Protein AF-A0A1I2C6Q1-F1 (afdb_monomer)

Structure (mmCIF, N/CA/C/O backbone):
data_AF-A0A1I2C6Q1-F1
#
_entry.id   AF-A0A1I2C6Q1-F1
#
loop_
_atom_site.group_PDB
_atom_site.id
_atom_site.type_symbol
_atom_site.label_atom_id
_atom_site.label_alt_id
_atom_site.label_comp_id
_atom_site.label_asym_id
_atom_site.label_entity_id
_atom_site.label_seq_id
_atom_site.pdbx_PDB_ins_code
_atom_site.Cartn_x
_atom_site.Cartn_y
_atom_site.Cartn_z
_atom_site.occupancy
_atom_site.B_iso_or_equiv
_atom_site.auth_seq_id
_atom_site.auth_comp_id
_atom_site.auth_asym_id
_atom_site.auth_atom_id
_atom_site.pdbx_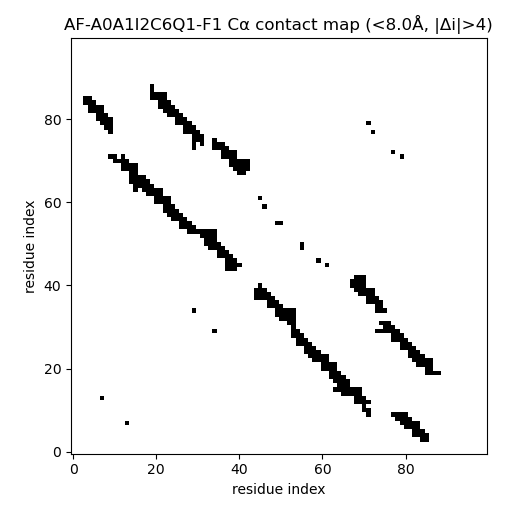PDB_model_num
ATOM 1 N N . MET A 1 1 ? -18.147 -14.361 -4.920 1.00 37.78 1 MET A N 1
ATOM 2 C CA . MET A 1 1 ? -17.440 -13.351 -4.100 1.00 37.78 1 MET A CA 1
ATOM 3 C C . MET A 1 1 ? -17.318 -13.867 -2.676 1.00 37.78 1 MET A C 1
ATOM 5 O O . MET A 1 1 ? -18.297 -14.395 -2.164 1.00 37.78 1 MET A O 1
ATOM 9 N N . LEU A 1 2 ? -16.137 -13.765 -2.059 1.00 38.75 2 LEU A N 1
ATOM 10 C CA . LEU A 1 2 ? -15.975 -14.057 -0.631 1.00 38.75 2 LEU A CA 1
ATOM 11 C C . LEU A 1 2 ? -16.471 -12.849 0.179 1.00 38.75 2 LEU A C 1
ATOM 13 O O . LEU A 1 2 ? -16.086 -11.729 -0.162 1.00 38.75 2 LEU A O 1
ATOM 17 N N . PRO A 1 3 ? -17.279 -13.040 1.236 1.00 44.66 3 PRO A N 1
ATOM 18 C CA . PRO A 1 3 ? -17.618 -11.944 2.133 1.00 44.66 3 PRO A CA 1
ATOM 19 C C . PRO A 1 3 ? -16.327 -11.372 2.741 1.00 44.66 3 PRO A C 1
ATOM 21 O O . PRO A 1 3 ? -15.402 -12.119 3.075 1.00 44.66 3 PRO A O 1
ATOM 24 N N . ASP A 1 4 ? -16.267 -10.045 2.847 1.00 54.81 4 ASP A N 1
ATOM 25 C CA . ASP A 1 4 ? -15.161 -9.264 3.421 1.00 54.81 4 ASP A CA 1
ATOM 26 C C . ASP A 1 4 ? -13.876 -9.137 2.573 1.00 54.81 4 ASP A C 1
ATOM 28 O O . ASP A 1 4 ? -12.842 -8.741 3.115 1.00 54.81 4 ASP A O 1
ATOM 32 N N . VAL A 1 5 ? -13.906 -9.454 1.271 1.00 50.06 5 VAL A N 1
ATOM 33 C CA . VAL A 1 5 ? -12.792 -9.171 0.343 1.00 50.06 5 VAL A CA 1
ATOM 34 C C . VAL A 1 5 ? -13.205 -8.072 -0.631 1.00 50.06 5 VAL A C 1
ATOM 36 O O . VAL A 1 5 ? -14.086 -8.290 -1.460 1.00 50.06 5 VAL A O 1
ATOM 39 N N . MET A 1 6 ? -12.556 -6.910 -0.547 1.00 58.44 6 MET A N 1
ATOM 40 C CA . MET A 1 6 ? -12.768 -5.808 -1.490 1.00 58.44 6 MET A CA 1
ATOM 41 C C . MET A 1 6 ? -11.607 -5.739 -2.477 1.00 58.44 6 MET A C 1
ATOM 43 O O . MET A 1 6 ? -10.444 -5.739 -2.066 1.00 58.44 6 MET A O 1
ATOM 47 N N . ALA A 1 7 ? -11.938 -5.710 -3.770 1.00 57.69 7 ALA A N 1
ATOM 48 C CA . ALA A 1 7 ? -10.991 -5.358 -4.817 1.00 57.69 7 ALA A CA 1
ATOM 49 C C . ALA A 1 7 ? -10.721 -3.855 -4.729 1.00 57.69 7 ALA A C 1
ATOM 51 O O . ALA A 1 7 ? -11.656 -3.066 -4.610 1.00 57.69 7 ALA A O 1
ATOM 52 N N . TRP A 1 8 ? -9.449 -3.481 -4.730 1.00 63.41 8 TRP A N 1
ATOM 53 C CA . TRP A 1 8 ? -9.012 -2.105 -4.576 1.00 63.41 8 TRP A CA 1
ATOM 54 C C . TRP A 1 8 ? -8.021 -1.766 -5.683 1.00 63.41 8 TRP A C 1
ATOM 56 O O . TRP A 1 8 ? -7.001 -2.446 -5.845 1.00 63.41 8 TRP A O 1
ATOM 66 N N . GLU A 1 9 ? -8.357 -0.739 -6.456 1.00 60.53 9 GLU A N 1
ATOM 67 C CA . GLU A 1 9 ? -7.581 -0.258 -7.598 1.00 60.53 9 GLU A CA 1
ATOM 68 C C . GLU A 1 9 ? -6.691 0.928 -7.200 1.00 60.53 9 GLU A C 1
ATOM 70 O O . GLU A 1 9 ? -6.874 1.561 -6.155 1.00 60.53 9 GLU A O 1
ATOM 75 N N . SER A 1 10 ? -5.696 1.225 -8.037 1.00 56.53 10 SER A N 1
ATOM 76 C CA . SER A 1 10 ? -4.805 2.376 -7.863 1.00 56.53 10 SER A CA 1
ATOM 77 C C . SER A 1 10 ? -5.574 3.698 -7.798 1.00 56.53 10 SER A C 1
ATOM 79 O O . SER A 1 10 ? -6.480 3.935 -8.590 1.00 56.53 10 SER A O 1
ATOM 81 N N . GLY A 1 11 ? -5.159 4.591 -6.896 1.00 62.31 11 GLY A N 1
ATOM 82 C CA . GLY A 1 11 ? -5.664 5.968 -6.817 1.00 62.31 11 GLY A CA 1
ATOM 83 C C . GLY A 1 11 ? -6.847 6.183 -5.871 1.00 62.31 11 GLY A C 1
ATOM 84 O O . GLY A 1 11 ? -7.120 7.325 -5.510 1.00 62.31 11 GLY A O 1
ATOM 85 N N . VAL A 1 12 ? -7.497 5.120 -5.392 1.00 74.12 12 VAL A N 1
ATOM 86 C CA . VAL A 1 12 ? -8.532 5.229 -4.356 1.00 74.12 12 VAL A CA 1
ATOM 87 C C . VAL A 1 12 ? -7.926 4.807 -3.017 1.00 74.12 12 VAL A C 1
ATOM 89 O O . VAL A 1 12 ? -7.437 3.685 -2.906 1.00 74.12 12 VAL A O 1
ATOM 92 N N . PRO A 1 13 ? -7.903 5.655 -1.980 1.00 83.19 13 PRO A N 1
ATOM 93 C CA . PRO A 1 13 ? -7.479 5.231 -0.651 1.00 83.19 13 PRO A CA 1
ATOM 94 C C . PRO A 1 13 ? -8.576 4.407 0.041 1.00 83.19 13 PRO A C 1
ATOM 96 O O . PRO A 1 13 ? -9.760 4.689 -0.117 1.00 83.19 13 PRO A O 1
ATOM 99 N N . TRP A 1 14 ? -8.189 3.400 0.823 1.00 87.69 14 TRP A N 1
ATOM 100 C CA . TRP A 1 14 ? -9.104 2.621 1.660 1.00 87.69 14 TRP A CA 1
ATOM 101 C C . TRP A 1 14 ? -9.162 3.194 3.075 1.00 87.69 14 TRP A C 1
ATOM 103 O O . TRP A 1 14 ? -8.119 3.401 3.689 1.00 87.69 14 TRP A O 1
ATOM 113 N N . THR A 1 15 ? -10.362 3.390 3.622 1.00 88.56 15 THR A N 1
ATOM 114 C CA . THR A 1 15 ? -10.545 3.868 5.000 1.00 88.56 15 THR A CA 1
ATOM 115 C C . THR A 1 15 ? -11.000 2.729 5.903 1.00 88.56 15 THR A C 1
ATOM 117 O O . THR A 1 15 ? -11.981 2.042 5.620 1.00 88.56 15 THR A O 1
ATOM 120 N N . ALA A 1 16 ? -10.307 2.543 7.021 1.00 87.00 16 ALA A N 1
ATOM 121 C CA . ALA A 1 16 ? -10.675 1.565 8.028 1.00 87.00 16 ALA A CA 1
ATOM 122 C C . ALA A 1 16 ? -11.938 1.992 8.785 1.00 87.00 16 ALA A C 1
ATOM 124 O O . ALA A 1 16 ? -11.986 3.051 9.402 1.00 87.00 16 ALA A O 1
ATOM 125 N N . GLU A 1 17 ? -12.953 1.133 8.811 1.00 86.50 17 GLU A N 1
ATOM 126 C CA . GLU A 1 17 ? -14.193 1.381 9.565 1.00 86.50 17 GLU A CA 1
ATOM 127 C C . GLU A 1 17 ? -14.109 0.917 11.029 1.00 86.50 17 GLU A C 1
ATOM 129 O O . GLU A 1 17 ? -14.878 1.352 11.883 1.00 86.50 17 GLU A O 1
ATOM 134 N N . ALA A 1 18 ? -13.187 0.001 11.334 1.00 82.56 18 ALA A N 1
ATOM 135 C CA . ALA A 1 18 ? -13.085 -0.650 12.633 1.00 82.56 18 ALA A CA 1
ATOM 136 C C . ALA A 1 18 ? -11.628 -0.940 13.003 1.00 82.56 18 ALA A C 1
ATOM 138 O O . ALA A 1 18 ? -10.778 -1.132 12.135 1.00 82.56 18 ALA A O 1
ATOM 139 N N . TYR A 1 19 ? -11.360 -1.048 14.308 1.00 85.94 19 TYR A N 1
ATOM 140 C CA . TYR A 1 19 ? -10.069 -1.530 14.793 1.00 85.94 19 TYR A CA 1
ATOM 141 C C . TYR A 1 19 ? -9.845 -2.996 14.404 1.00 85.94 19 TYR A C 1
ATOM 143 O O . TYR A 1 19 ? -10.712 -3.850 14.626 1.00 85.94 19 TYR A O 1
ATOM 151 N N . GLY A 1 20 ? -8.656 -3.310 13.895 1.00 85.50 20 GLY A N 1
ATOM 152 C CA . GLY A 1 20 ? -8.290 -4.676 13.552 1.00 85.50 20 GLY A CA 1
ATOM 153 C C . GLY A 1 20 ? -6.974 -4.785 12.797 1.00 85.50 20 GLY A C 1
ATOM 154 O O . GLY A 1 20 ? -6.148 -3.882 12.816 1.00 85.50 20 GLY A O 1
ATOM 155 N N . SER A 1 21 ? -6.800 -5.928 12.136 1.00 85.62 21 SER A N 1
ATOM 156 C CA . SER A 1 21 ? -5.666 -6.197 11.255 1.00 85.62 21 SER A CA 1
ATOM 157 C C . SER A 1 21 ? -6.204 -6.536 9.873 1.00 85.62 21 SER A C 1
ATOM 159 O O . SER A 1 21 ? -7.051 -7.432 9.735 1.00 85.62 21 SER A O 1
ATOM 161 N N . ILE A 1 22 ? -5.733 -5.825 8.856 1.00 85.31 22 ILE A N 1
ATOM 162 C CA . ILE A 1 22 ? -6.061 -6.106 7.462 1.00 85.31 22 ILE A CA 1
ATOM 163 C C . ILE A 1 22 ? -4.958 -6.929 6.821 1.00 85.31 22 ILE A C 1
ATOM 165 O O . ILE A 1 22 ? -3.774 -6.763 7.114 1.00 85.31 22 ILE A O 1
ATOM 169 N N . LYS A 1 23 ? -5.357 -7.823 5.918 1.00 87.50 23 LYS A N 1
ATOM 170 C CA . LYS A 1 23 ? -4.436 -8.397 4.939 1.00 87.50 23 LYS A CA 1
ATOM 171 C C . LYS A 1 23 ? -4.599 -7.653 3.631 1.00 87.50 23 LYS A C 1
ATOM 173 O O . LYS A 1 23 ? -5.729 -7.535 3.159 1.00 87.50 23 LYS A O 1
ATOM 178 N N . VAL A 1 24 ? -3.486 -7.236 3.049 1.00 87.69 24 VAL A N 1
ATOM 179 C CA . VAL A 1 24 ? -3.444 -6.635 1.721 1.00 87.69 24 VAL A CA 1
ATOM 180 C C . VAL A 1 24 ? -2.552 -7.506 0.854 1.00 87.69 24 VAL A C 1
ATOM 182 O O . VAL A 1 24 ? -1.378 -7.699 1.163 1.00 87.69 24 VAL A O 1
ATOM 185 N N . ALA A 1 25 ? -3.127 -8.082 -0.193 1.00 87.19 25 ALA A N 1
ATOM 186 C CA . ALA A 1 25 ? -2.411 -8.908 -1.157 1.00 87.19 25 ALA A CA 1
ATOM 187 C C . ALA A 1 25 ? -2.673 -8.369 -2.553 1.00 87.19 25 ALA A C 1
ATOM 189 O O . ALA A 1 25 ? -3.813 -8.017 -2.846 1.00 87.19 25 ALA A O 1
ATOM 190 N N . GLY A 1 26 ? -1.670 -8.324 -3.413 1.00 87.56 26 GLY A N 1
ATOM 191 C CA . GLY A 1 26 ? -1.886 -7.790 -4.745 1.00 87.56 26 GLY A CA 1
ATOM 192 C C . GLY A 1 26 ? -0.660 -7.797 -5.625 1.00 87.56 26 GLY A C 1
ATOM 193 O O . GLY A 1 26 ? 0.391 -8.322 -5.254 1.00 87.56 26 GLY A O 1
ATOM 194 N N . ASN A 1 27 ? -0.837 -7.201 -6.798 1.00 88.62 27 ASN A N 1
ATOM 195 C CA . ASN A 1 27 ? 0.225 -6.965 -7.758 1.00 88.62 27 ASN A CA 1
ATOM 196 C C . ASN A 1 27 ? 0.296 -5.477 -8.083 1.00 88.62 27 ASN A C 1
ATOM 198 O O . ASN A 1 27 ? -0.733 -4.806 -8.195 1.00 88.62 27 ASN A O 1
ATOM 202 N N . VAL A 1 28 ? 1.516 -4.997 -8.276 1.00 88.62 28 VAL A N 1
ATOM 203 C CA . VAL A 1 28 ? 1.808 -3.680 -8.831 1.00 88.62 28 VAL A CA 1
ATOM 204 C C . VAL A 1 28 ? 2.507 -3.867 -10.171 1.00 88.62 28 VAL A C 1
ATOM 206 O O . VAL A 1 28 ? 3.422 -4.684 -10.285 1.00 88.62 28 VAL A O 1
ATOM 209 N N . HIS A 1 29 ? 2.055 -3.130 -11.179 1.00 90.50 29 HIS A N 1
ATOM 210 C CA . HIS A 1 29 ? 2.689 -3.044 -12.491 1.00 90.50 29 HIS A CA 1
ATOM 211 C C . HIS A 1 29 ? 3.158 -1.615 -12.696 1.00 90.50 29 HIS A C 1
ATOM 213 O O . HIS A 1 29 ? 2.389 -0.701 -12.423 1.00 90.50 29 HIS A O 1
ATOM 219 N N . SER A 1 30 ? 4.378 -1.427 -13.180 1.00 87.50 30 SER A N 1
ATOM 220 C CA . SER A 1 30 ? 4.940 -0.126 -13.536 1.00 87.50 30 SER A CA 1
ATOM 221 C C . SER A 1 30 ? 5.448 -0.169 -14.974 1.00 87.50 30 SER A C 1
ATOM 223 O O . SER A 1 30 ? 5.845 -1.221 -15.478 1.00 87.50 30 SER A O 1
ATOM 225 N N . ASP A 1 31 ? 5.438 0.981 -15.634 1.00 88.88 31 ASP A N 1
ATOM 226 C CA . ASP A 1 31 ? 6.110 1.199 -16.914 1.00 88.88 31 ASP A CA 1
ATOM 227 C C . ASP A 1 31 ? 7.643 1.229 -16.776 1.00 88.88 31 ASP A C 1
ATOM 229 O O . ASP A 1 31 ? 8.361 1.061 -17.762 1.00 88.88 31 ASP A O 1
ATOM 233 N N . LEU A 1 32 ? 8.152 1.389 -15.551 1.00 87.50 32 LEU A N 1
ATOM 234 C CA . LEU A 1 32 ? 9.575 1.355 -15.237 1.00 87.50 32 LEU A CA 1
ATOM 235 C C . LEU A 1 32 ? 10.052 -0.064 -14.901 1.00 87.50 32 LEU A C 1
ATOM 237 O O . LEU A 1 32 ? 9.427 -0.796 -14.134 1.00 87.50 32 LEU A O 1
ATOM 241 N N . THR A 1 33 ? 11.232 -0.426 -15.404 1.00 90.12 33 THR A N 1
ATOM 242 C CA . THR A 1 33 ? 12.024 -1.544 -14.871 1.00 90.12 33 THR A CA 1
ATOM 243 C C . THR A 1 33 ? 12.808 -1.075 -13.651 1.00 90.12 33 THR A C 1
ATOM 245 O O . THR A 1 33 ? 13.440 -0.020 -13.719 1.00 90.12 33 THR A O 1
ATOM 248 N N . GLY A 1 34 ? 12.842 -1.851 -12.565 1.00 88.88 34 GLY A N 1
ATOM 249 C CA . GLY A 1 34 ? 13.640 -1.465 -11.396 1.00 88.88 34 GLY A CA 1
ATOM 250 C C . GLY A 1 34 ? 12.962 -0.412 -10.512 1.00 88.88 34 GLY A C 1
ATOM 251 O O . GLY A 1 34 ? 13.607 0.565 -10.143 1.00 88.88 34 GLY A O 1
ATOM 252 N N . PHE A 1 35 ? 11.671 -0.559 -10.201 1.00 90.56 35 PHE A N 1
ATOM 253 C CA . PHE A 1 35 ? 10.893 0.464 -9.490 1.00 90.56 35 PHE A CA 1
ATOM 254 C C . PHE A 1 35 ? 10.721 0.170 -7.993 1.00 90.56 35 PHE A C 1
ATOM 256 O O . PHE A 1 35 ? 10.666 -0.984 -7.557 1.00 90.56 35 PHE A O 1
ATOM 263 N N . ALA A 1 36 ? 10.592 1.232 -7.196 1.00 92.12 36 ALA A N 1
ATOM 264 C CA . ALA A 1 36 ? 10.188 1.159 -5.796 1.00 92.12 36 ALA A CA 1
ATOM 265 C C . ALA A 1 36 ? 8.676 1.366 -5.633 1.00 92.12 36 ALA A C 1
ATOM 267 O O . ALA A 1 36 ? 8.050 2.138 -6.364 1.00 92.12 36 ALA A O 1
ATOM 268 N N . TYR A 1 37 ? 8.099 0.698 -4.639 1.00 91.50 37 TYR A N 1
ATOM 269 C CA . TYR A 1 37 ? 6.683 0.789 -4.301 1.00 91.50 37 T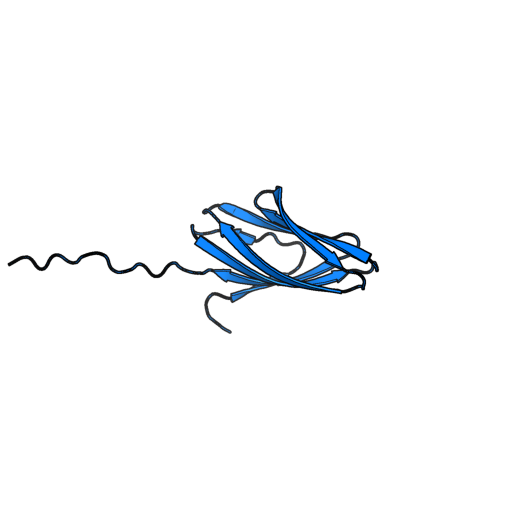YR A CA 1
ATOM 270 C C . TYR A 1 37 ? 6.472 0.699 -2.790 1.00 91.50 37 TYR A C 1
ATOM 272 O O . TYR A 1 37 ? 7.267 0.096 -2.066 1.00 91.50 37 TYR A O 1
ATOM 280 N N . SER A 1 38 ? 5.411 1.324 -2.289 1.00 92.25 38 SER A N 1
ATOM 281 C CA . SER A 1 38 ? 5.092 1.333 -0.868 1.00 92.25 38 SER A CA 1
ATOM 282 C C . SER A 1 38 ? 3.600 1.443 -0.583 1.00 92.25 38 SER A C 1
ATOM 284 O O . SER A 1 38 ? 2.788 1.869 -1.406 1.00 92.25 38 SER A O 1
ATOM 286 N N . ILE A 1 39 ? 3.253 1.015 0.625 1.00 91.56 39 ILE A N 1
ATOM 287 C CA . ILE A 1 39 ? 1.921 1.117 1.199 1.00 91.56 39 ILE A CA 1
ATOM 288 C C . ILE A 1 39 ? 2.012 2.112 2.346 1.00 91.56 39 ILE A C 1
ATOM 290 O O . ILE A 1 39 ? 2.868 1.990 3.231 1.00 91.56 39 ILE A O 1
ATOM 294 N N . LEU A 1 40 ? 1.135 3.107 2.311 1.00 92.44 40 LEU A N 1
ATOM 295 C CA . LEU A 1 40 ? 1.076 4.164 3.300 1.00 92.44 40 LEU A CA 1
ATOM 296 C C . LEU A 1 40 ? -0.141 3.970 4.192 1.00 92.44 40 LEU A C 1
ATOM 298 O O . LEU A 1 40 ? -1.193 3.513 3.750 1.00 92.44 40 LEU A O 1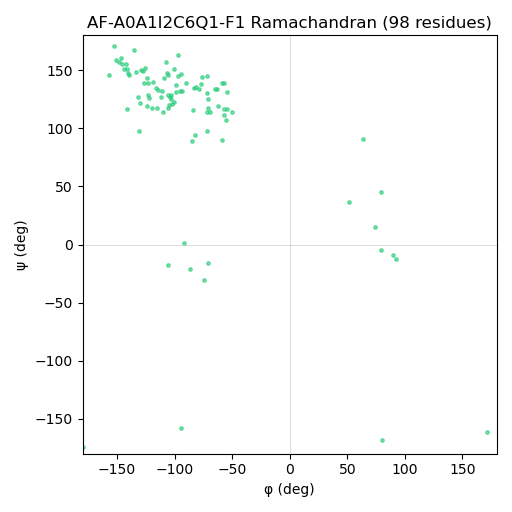
ATOM 302 N N . LYS A 1 41 ? 0.008 4.380 5.445 1.00 94.06 41 LYS A N 1
ATOM 303 C CA . LYS A 1 41 ? -1.055 4.516 6.428 1.00 94.06 41 LYS A CA 1
ATOM 304 C C . LYS A 1 41 ? -1.033 5.951 6.939 1.00 94.06 41 LYS A C 1
ATOM 306 O O . LYS A 1 41 ? -0.023 6.382 7.489 1.00 94.06 41 LYS A O 1
ATOM 311 N N . ASN A 1 42 ? -2.114 6.697 6.743 1.00 94.75 42 ASN A N 1
ATOM 312 C CA . ASN A 1 42 ? -2.207 8.123 7.080 1.00 94.75 42 ASN A CA 1
ATOM 313 C C . ASN A 1 42 ? -1.044 8.946 6.488 1.00 94.75 42 ASN A C 1
ATOM 315 O O . ASN A 1 42 ? -0.511 9.842 7.135 1.00 94.75 42 ASN A O 1
ATOM 319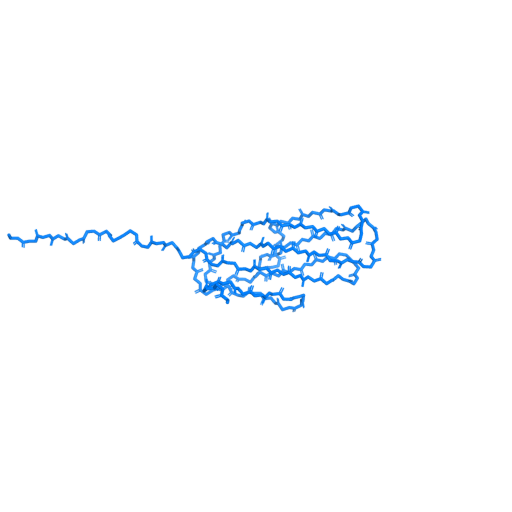 N N . GLY A 1 43 ? -0.599 8.593 5.277 1.00 92.25 43 GLY A N 1
ATOM 320 C CA . GLY A 1 43 ? 0.534 9.237 4.602 1.00 92.25 43 GLY A CA 1
ATOM 321 C C . GLY A 1 43 ? 1.927 8.791 5.071 1.00 92.25 43 GLY A C 1
ATOM 322 O O . GLY A 1 43 ? 2.913 9.190 4.461 1.00 92.25 43 GLY A O 1
ATOM 323 N N . ALA A 1 44 ? 2.040 7.938 6.094 1.00 94.56 44 ALA A N 1
ATOM 324 C CA . ALA A 1 44 ? 3.313 7.368 6.529 1.00 94.56 44 ALA A CA 1
ATOM 325 C C . ALA A 1 44 ? 3.543 5.989 5.900 1.00 94.56 44 ALA A C 1
ATOM 327 O O . ALA A 1 44 ? 2.663 5.130 5.940 1.00 94.56 44 ALA A O 1
ATOM 328 N N . THR A 1 45 ? 4.733 5.750 5.349 1.00 94.31 45 THR A N 1
ATOM 329 C CA . THR A 1 45 ? 5.109 4.432 4.822 1.00 94.31 45 THR A CA 1
ATOM 330 C C . THR A 1 45 ? 5.110 3.395 5.942 1.00 94.31 45 THR A C 1
ATOM 332 O O . THR A 1 45 ? 5.885 3.503 6.889 1.00 94.31 45 THR A O 1
ATOM 335 N N . VAL A 1 46 ? 4.266 2.371 5.814 1.00 94.62 46 VAL A N 1
ATOM 336 C CA . VAL A 1 46 ? 4.222 1.226 6.743 1.00 94.62 46 VAL A CA 1
ATOM 337 C C . VAL A 1 46 ? 4.832 -0.033 6.145 1.00 94.62 46 VAL A C 1
ATOM 339 O O . VAL A 1 46 ? 5.174 -0.961 6.874 1.00 94.62 46 VAL A O 1
ATOM 342 N N . TRP A 1 47 ? 4.978 -0.071 4.822 1.00 94.69 47 TRP A N 1
ATOM 343 C CA . TRP A 1 47 ? 5.625 -1.162 4.111 1.00 94.69 47 TRP A CA 1
ATOM 344 C C . TRP A 1 47 ? 6.141 -0.687 2.753 1.00 94.69 47 TRP A C 1
ATOM 346 O O . TRP A 1 47 ? 5.514 0.161 2.118 1.00 94.69 47 TRP A O 1
ATOM 356 N N . SER A 1 48 ? 7.263 -1.235 2.296 1.00 94.19 48 SER A N 1
ATOM 357 C CA . SER A 1 48 ? 7.844 -0.932 0.989 1.00 94.19 48 SER A CA 1
ATOM 358 C C . SER A 1 48 ? 8.548 -2.141 0.382 1.00 94.19 48 SER A C 1
ATOM 360 O O . SER A 1 48 ? 8.915 -3.088 1.079 1.00 94.19 48 SER A O 1
ATOM 362 N N . GLY A 1 49 ? 8.743 -2.087 -0.932 1.00 93.00 49 GLY A N 1
ATOM 363 C CA . GLY A 1 49 ? 9.486 -3.071 -1.701 1.00 93.00 49 GLY A CA 1
ATOM 364 C C . GLY A 1 49 ? 10.093 -2.462 -2.961 1.00 93.00 49 GLY A C 1
ATOM 365 O O . GLY A 1 49 ? 9.807 -1.322 -3.336 1.00 93.00 49 GLY A O 1
ATOM 366 N N . THR A 1 50 ? 10.941 -3.244 -3.620 1.00 93.94 50 THR A N 1
ATOM 367 C CA . THR A 1 50 ? 11.500 -2.934 -4.938 1.00 93.94 50 THR A CA 1
ATOM 368 C C . THR A 1 50 ? 11.274 -4.109 -5.880 1.00 93.94 50 THR A C 1
ATOM 370 O O . THR A 1 50 ? 11.177 -5.261 -5.451 1.00 93.94 50 THR A O 1
ATOM 373 N N . ALA A 1 51 ? 11.126 -3.816 -7.166 1.00 93.38 51 ALA A N 1
ATOM 374 C CA . ALA A 1 51 ? 10.913 -4.801 -8.214 1.00 93.38 51 ALA A CA 1
ATOM 375 C C . ALA A 1 51 ? 12.009 -4.653 -9.266 1.00 93.38 51 ALA A C 1
ATOM 377 O O . ALA A 1 51 ? 12.228 -3.552 -9.756 1.00 93.38 51 ALA A O 1
ATOM 378 N N . ALA A 1 52 ? 12.684 -5.743 -9.635 1.00 90.62 52 ALA A N 1
ATOM 379 C CA . ALA A 1 52 ? 13.695 -5.700 -10.696 1.00 90.62 52 ALA A CA 1
ATOM 380 C C . ALA A 1 52 ? 13.068 -5.596 -12.101 1.00 90.62 52 ALA A C 1
ATOM 382 O O . ALA A 1 52 ? 13.659 -5.007 -13.002 1.00 90.62 52 ALA A O 1
ATOM 383 N N . GLY A 1 53 ? 11.869 -6.158 -12.286 1.00 91.56 53 GLY A N 1
ATOM 384 C CA . GLY A 1 53 ? 11.102 -6.080 -13.530 1.00 91.56 53 GLY A CA 1
ATOM 385 C C . GLY A 1 53 ? 10.083 -4.940 -13.531 1.00 91.56 53 GLY A C 1
ATOM 386 O O . GLY A 1 53 ? 10.193 -3.991 -12.761 1.00 91.56 53 GLY A O 1
ATOM 387 N N . THR A 1 54 ? 9.068 -5.074 -14.382 1.00 90.19 54 THR A N 1
ATOM 38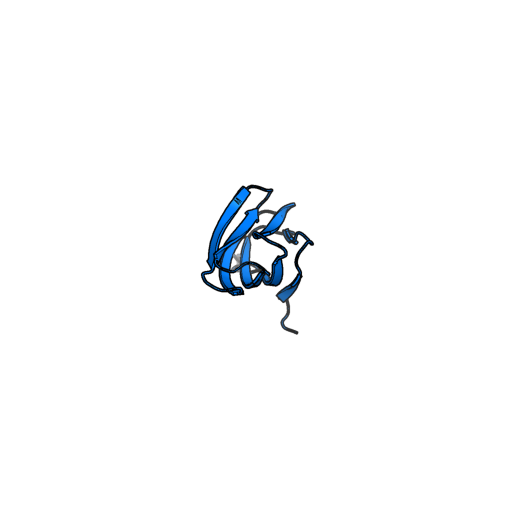8 C CA . THR A 1 54 ? 7.917 -4.159 -14.495 1.00 90.19 54 THR A CA 1
ATOM 389 C C . THR A 1 54 ? 6.734 -4.569 -13.613 1.00 90.19 54 THR A C 1
ATOM 391 O O . THR A 1 54 ? 5.696 -3.915 -13.614 1.00 90.19 54 THR A O 1
ATOM 394 N N . GLN A 1 55 ? 6.867 -5.650 -12.839 1.00 91.56 55 GLN A N 1
ATOM 395 C CA . GLN A 1 55 ? 5.819 -6.161 -11.960 1.00 91.56 55 GLN A CA 1
ATOM 396 C C . GLN A 1 55 ? 6.407 -6.641 -10.629 1.00 91.56 55 GLN A C 1
ATOM 398 O O . GLN A 1 55 ? 7.511 -7.187 -10.592 1.00 91.56 55 GLN A O 1
ATOM 403 N N . ALA A 1 56 ? 5.638 -6.495 -9.549 1.00 91.69 56 ALA A N 1
ATOM 404 C CA . ALA A 1 56 ? 5.867 -7.208 -8.298 1.00 91.69 56 ALA A CA 1
ATOM 405 C C . ALA A 1 56 ? 4.559 -7.657 -7.639 1.00 91.69 56 ALA A C 1
ATOM 407 O O . ALA A 1 56 ? 3.524 -7.000 -7.759 1.00 91.69 56 ALA A O 1
ATOM 408 N N . SER A 1 57 ? 4.640 -8.761 -6.898 1.00 91.31 57 SER A N 1
ATOM 409 C CA . SER A 1 57 ? 3.572 -9.266 -6.035 1.00 91.31 57 SER A CA 1
ATOM 410 C C . SER A 1 57 ? 3.912 -9.001 -4.573 1.00 91.31 57 SER A C 1
ATOM 412 O O . SER A 1 57 ? 5.074 -9.091 -4.176 1.00 91.31 57 SER A O 1
ATOM 414 N N . TYR A 1 58 ? 2.905 -8.724 -3.750 1.00 88.44 58 TYR A N 1
ATOM 415 C CA . TYR A 1 58 ? 3.093 -8.484 -2.320 1.00 88.44 58 TYR A CA 1
ATOM 416 C C . TYR A 1 58 ? 1.960 -9.079 -1.486 1.00 88.44 58 TYR A C 1
ATOM 418 O O . TYR A 1 58 ? 0.826 -9.257 -1.937 1.00 88.44 58 TYR A O 1
ATOM 426 N N . LEU A 1 59 ? 2.288 -9.363 -0.227 1.00 90.38 59 LEU A N 1
ATOM 427 C CA . LEU A 1 59 ? 1.351 -9.736 0.821 1.00 90.38 59 LEU A CA 1
ATOM 428 C C . LEU A 1 59 ? 1.811 -9.071 2.116 1.00 90.38 59 LEU A C 1
ATOM 430 O O . LEU A 1 59 ? 2.880 -9.391 2.632 1.00 90.38 59 LEU A O 1
ATOM 434 N N . VAL A 1 60 ? 0.991 -8.176 2.658 1.00 90.50 60 VAL A N 1
ATOM 435 C CA . VAL A 1 60 ? 1.290 -7.445 3.891 1.00 90.50 60 VAL A CA 1
ATOM 436 C C . VAL A 1 60 ? 0.131 -7.533 4.875 1.00 90.50 60 VAL A C 1
ATOM 438 O O . VAL A 1 60 ? -1.038 -7.667 4.500 1.00 90.50 60 VAL A O 1
ATOM 441 N N . HIS A 1 61 ? 0.464 -7.476 6.160 1.00 91.19 61 HIS A N 1
ATOM 442 C CA . HIS A 1 61 ? -0.496 -7.319 7.243 1.00 91.19 61 HIS A CA 1
ATOM 443 C C . HIS A 1 61 ? -0.313 -5.935 7.873 1.00 91.19 61 HIS A C 1
ATOM 445 O O . HIS A 1 61 ? 0.816 -5.557 8.179 1.00 91.19 61 HIS A O 1
ATOM 451 N N . ILE A 1 62 ? -1.405 -5.196 8.067 1.00 90.25 62 ILE A N 1
ATOM 452 C CA . ILE A 1 62 ? -1.380 -3.835 8.619 1.00 90.25 62 ILE A CA 1
ATOM 453 C C . ILE A 1 62 ? -2.424 -3.744 9.727 1.00 90.25 62 ILE A C 1
ATOM 455 O O . ILE A 1 62 ? -3.592 -4.067 9.511 1.00 90.25 62 ILE A O 1
ATOM 459 N N . ASP A 1 63 ? -2.015 -3.291 10.907 1.00 91.94 63 ASP A N 1
ATOM 460 C CA . ASP A 1 63 ? -2.949 -2.988 11.986 1.00 91.94 63 ASP A CA 1
ATOM 461 C C . ASP A 1 63 ? -3.538 -1.588 11.800 1.00 91.94 63 ASP A C 1
ATOM 463 O O . ASP A 1 63 ? -2.826 -0.619 11.512 1.00 91.94 63 ASP A O 1
ATOM 467 N N . VAL A 1 64 ? -4.854 -1.480 11.965 1.00 91.12 64 VAL A N 1
ATOM 468 C CA . VAL A 1 64 ? -5.638 -0.276 11.675 1.00 91.12 64 VAL A CA 1
ATOM 469 C C . VAL A 1 64 ? -6.600 0.047 12.811 1.00 91.12 64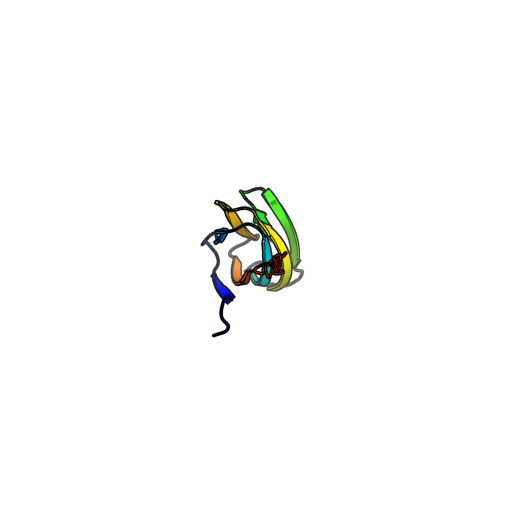 VAL A C 1
ATOM 471 O O . VAL A 1 64 ? -7.100 -0.836 13.510 1.00 91.12 64 VAL A O 1
ATOM 474 N N . LEU A 1 65 ? -6.843 1.335 12.987 1.00 91.62 65 LEU A N 1
ATOM 475 C CA . LEU A 1 65 ? -7.851 1.957 13.828 1.00 91.62 65 LEU A CA 1
ATOM 476 C C . LEU A 1 65 ? -8.955 2.531 12.928 1.00 91.62 65 LEU A C 1
ATOM 478 O O . LEU A 1 65 ? -8.695 2.814 11.758 1.00 91.62 65 LEU A O 1
ATOM 482 N N . PRO A 1 66 ? -10.176 2.735 13.453 1.00 90.50 66 PRO A N 1
ATOM 483 C CA . PRO A 1 66 ? -11.219 3.433 12.711 1.00 90.50 66 PRO A CA 1
ATOM 484 C C . PRO A 1 66 ? -10.728 4.811 12.244 1.00 90.50 66 PRO A C 1
ATOM 486 O O . PRO A 1 66 ? -10.178 5.570 13.040 1.00 90.50 66 PRO A O 1
ATOM 489 N N . GLY A 1 67 ? -10.934 5.122 10.967 1.00 91.88 67 GLY A N 1
ATOM 490 C CA . GLY A 1 67 ? -10.491 6.361 10.329 1.00 91.88 67 GLY A CA 1
ATOM 491 C C . GLY A 1 67 ? -9.087 6.308 9.722 1.00 91.88 67 GLY A C 1
ATOM 492 O O . GLY A 1 67 ? -8.739 7.227 8.986 1.00 91.88 67 GLY A O 1
ATOM 493 N N . ASP A 1 68 ? -8.299 5.253 9.963 1.00 94.38 68 ASP A N 1
ATOM 494 C CA . ASP A 1 68 ? -7.005 5.102 9.294 1.00 94.38 68 ASP A CA 1
ATOM 495 C C . ASP A 1 68 ? -7.191 4.964 7.780 1.00 94.38 68 ASP A C 1
ATOM 497 O O . ASP A 1 68 ? -8.013 4.175 7.309 1.00 94.38 68 ASP A O 1
ATOM 501 N N . ILE A 1 69 ? -6.381 5.698 7.022 1.00 91.50 69 ILE A N 1
ATOM 502 C CA . ILE A 1 69 ? -6.395 5.710 5.563 1.00 91.50 69 ILE A CA 1
ATOM 503 C C . ILE A 1 69 ? -5.200 4.914 5.051 1.00 91.50 69 ILE A C 1
ATOM 505 O O . ILE A 1 69 ? -4.054 5.274 5.315 1.00 91.50 69 ILE A O 1
ATOM 509 N N . VAL A 1 70 ? -5.457 3.856 4.289 1.00 90.56 70 VAL A N 1
ATOM 510 C CA . VAL A 1 70 ? -4.440 3.050 3.612 1.00 90.56 70 VAL A CA 1
ATOM 511 C C . VAL A 1 70 ? -4.412 3.407 2.133 1.00 90.56 70 VAL A C 1
ATOM 513 O O . VAL A 1 70 ? -5.432 3.349 1.448 1.00 90.56 70 VAL A O 1
ATOM 516 N N . SER A 1 71 ? -3.239 3.770 1.629 1.00 88.88 71 SER A N 1
ATOM 517 C CA . SER A 1 71 ? -3.031 4.123 0.225 1.00 88.88 71 SER A CA 1
ATOM 518 C C . SER A 1 71 ? -1.773 3.466 -0.336 1.00 88.88 71 SER A C 1
ATOM 520 O O . SER A 1 71 ? -0.956 2.902 0.393 1.00 88.88 71 SER A O 1
ATOM 522 N N . PHE A 1 72 ? -1.639 3.517 -1.656 1.00 88.88 72 PHE A N 1
ATOM 523 C CA . PHE A 1 72 ? -0.585 2.845 -2.405 1.00 88.88 72 PHE A CA 1
ATOM 524 C C . PHE A 1 72 ? 0.178 3.872 -3.233 1.00 88.88 72 PHE A C 1
ATOM 526 O O . PHE A 1 72 ? -0.437 4.756 -3.828 1.00 88.88 72 PHE A O 1
ATOM 533 N N . THR A 1 73 ? 1.502 3.753 -3.289 1.00 88.88 73 THR A N 1
ATOM 534 C CA . THR A 1 73 ? 2.341 4.578 -4.165 1.00 88.88 73 THR A CA 1
ATOM 535 C C . THR A 1 73 ? 3.447 3.744 -4.786 1.00 88.88 73 THR A C 1
ATOM 537 O O . THR A 1 73 ? 3.972 2.820 -4.168 1.00 88.88 73 THR A O 1
ATOM 540 N N . ALA A 1 74 ? 3.814 4.064 -6.016 1.00 88.19 74 ALA A N 1
ATOM 541 C CA . ALA A 1 74 ? 4.933 3.452 -6.709 1.00 88.19 74 ALA A CA 1
ATOM 542 C C . ALA A 1 74 ? 5.564 4.465 -7.658 1.00 88.19 74 ALA A C 1
ATOM 544 O O . ALA A 1 74 ? 4.933 5.443 -8.055 1.00 88.19 74 ALA A O 1
ATOM 545 N N . GLN A 1 75 ? 6.828 4.232 -7.991 1.00 86.69 75 GLN A N 1
ATOM 546 C CA . GLN A 1 75 ? 7.521 5.010 -9.008 1.00 86.69 75 GLN A CA 1
ATOM 547 C C . GLN A 1 75 ? 6.992 4.670 -10.408 1.00 86.69 75 GLN A C 1
ATOM 549 O O . GLN A 1 75 ? 6.690 3.510 -10.705 1.00 86.69 75 GLN A O 1
ATOM 554 N N . GLY A 1 76 ? 6.946 5.687 -11.269 1.00 81.38 76 GLY A N 1
ATOM 555 C CA . GLY A 1 76 ? 6.408 5.574 -12.624 1.00 81.38 76 GLY A CA 1
ATOM 556 C C . GLY A 1 76 ? 4.883 5.645 -12.666 1.00 81.38 76 GLY A C 1
ATOM 557 O O . GLY A 1 76 ? 4.228 6.008 -11.685 1.00 81.38 76 GLY A O 1
ATOM 558 N N . ASN A 1 77 ? 4.318 5.303 -13.819 1.00 80.50 77 ASN A N 1
ATOM 559 C CA . ASN A 1 77 ? 2.880 5.157 -13.982 1.00 80.50 77 ASN A CA 1
ATOM 560 C C . ASN A 1 77 ? 2.466 3.744 -13.555 1.00 80.50 77 ASN A C 1
ATOM 562 O O . ASN A 1 77 ? 2.473 2.807 -14.355 1.00 80.50 77 ASN A O 1
ATOM 566 N N . ALA A 1 78 ? 2.158 3.587 -12.266 1.00 78.12 78 ALA A N 1
ATOM 567 C CA . ALA A 1 78 ? 1.947 2.280 -11.665 1.00 78.12 78 ALA A CA 1
ATOM 568 C C . ALA A 1 78 ? 0.469 1.942 -11.410 1.00 78.12 78 ALA A C 1
ATOM 570 O O . ALA A 1 78 ? -0.242 2.668 -10.712 1.00 78.12 78 ALA A O 1
ATOM 571 N N . ALA A 1 79 ? 0.035 0.782 -11.903 1.00 80.75 79 ALA A N 1
ATOM 572 C CA . ALA A 1 79 ? -1.296 0.228 -11.682 1.00 80.75 79 ALA A CA 1
ATOM 573 C C . ALA A 1 79 ? -1.275 -0.824 -10.565 1.00 80.75 79 ALA A C 1
ATOM 575 O O . ALA A 1 79 ? -0.394 -1.688 -10.514 1.00 80.75 79 ALA A O 1
ATOM 576 N N . TRP A 1 80 ? -2.278 -0.773 -9.689 1.00 77.62 80 TRP A N 1
ATOM 577 C CA . TRP A 1 80 ? -2.390 -1.639 -8.516 1.00 77.62 80 TRP A CA 1
ATOM 578 C C . TRP A 1 80 ? -3.649 -2.491 -8.582 1.00 77.62 80 TRP A C 1
ATOM 580 O O . TRP A 1 80 ? -4.725 -2.010 -8.934 1.00 77.62 80 TRP A O 1
ATOM 590 N N . SER A 1 81 ? -3.524 -3.750 -8.174 1.00 75.56 81 SER A N 1
ATOM 591 C CA . SER A 1 81 ? -4.662 -4.643 -7.967 1.00 75.56 81 SER A CA 1
ATOM 592 C C . SER A 1 81 ? -4.521 -5.307 -6.606 1.00 75.56 81 SER A C 1
ATOM 594 O O . SER A 1 81 ? -3.779 -6.279 -6.469 1.00 75.56 81 SER A O 1
ATOM 596 N N . SER A 1 82 ? -5.211 -4.766 -5.598 1.00 72.56 82 SER A N 1
ATOM 597 C CA . SER A 1 82 ? -5.168 -5.257 -4.218 1.00 72.56 82 SER A CA 1
ATOM 598 C C . SER A 1 82 ? -6.473 -5.927 -3.806 1.00 72.56 82 SER A C 1
ATOM 600 O O . SER A 1 82 ? -7.561 -5.458 -4.120 1.00 72.56 82 SER A O 1
ATOM 602 N N . LEU A 1 83 ? -6.365 -6.984 -3.012 1.00 76.50 83 LEU A N 1
ATOM 603 C CA . LEU A 1 83 ? -7.451 -7.551 -2.228 1.00 76.50 83 LEU A CA 1
ATOM 604 C C . LEU A 1 83 ? -7.225 -7.183 -0.765 1.00 76.50 83 LEU A C 1
ATOM 606 O O . LEU A 1 83 ? -6.234 -7.606 -0.160 1.00 76.50 83 LEU A O 1
ATOM 610 N N . ILE A 1 84 ? -8.154 -6.417 -0.194 1.00 75.38 84 ILE A N 1
ATOM 611 C CA . ILE A 1 84 ? -8.150 -6.078 1.231 1.00 75.38 84 ILE A CA 1
ATOM 612 C C . ILE A 1 84 ? -9.149 -6.982 1.939 1.00 75.38 84 ILE A C 1
ATOM 614 O O . ILE A 1 84 ? -10.334 -7.000 1.598 1.00 75.38 84 ILE A O 1
ATOM 618 N N . LYS A 1 85 ? -8.669 -7.732 2.937 1.00 72.19 85 LYS A N 1
ATOM 619 C CA . LYS A 1 85 ? -9.523 -8.547 3.806 1.00 72.19 85 LYS A CA 1
ATOM 620 C C . LYS A 1 85 ? -9.485 -8.045 5.238 1.00 72.19 85 LYS A C 1
ATOM 622 O O . LYS A 1 85 ? -8.452 -8.146 5.907 1.00 72.19 85 LYS A O 1
ATOM 627 N N . ASN A 1 86 ? -10.642 -7.607 5.731 1.00 63.62 86 ASN A N 1
ATOM 628 C CA . ASN A 1 86 ? -10.828 -7.280 7.139 1.00 63.62 86 ASN A CA 1
ATOM 629 C C . ASN A 1 86 ? -10.823 -8.571 7.965 1.00 63.62 86 ASN A C 1
ATOM 631 O O . ASN A 1 86 ? -11.705 -9.421 7.819 1.00 63.62 86 ASN A O 1
ATOM 635 N N . ARG A 1 87 ? -9.858 -8.745 8.877 1.00 56.72 87 ARG A N 1
ATOM 636 C CA . ARG A 1 87 ? -10.009 -9.777 9.907 1.00 56.72 87 ARG A CA 1
ATOM 637 C C . ARG A 1 87 ? -10.867 -9.210 11.025 1.00 56.72 87 ARG A C 1
ATOM 639 O O . ARG A 1 87 ? -10.346 -8.609 11.962 1.00 56.72 87 ARG A O 1
ATOM 646 N N . LYS A 1 88 ? -12.179 -9.456 10.981 1.00 54.38 88 LYS A N 1
ATOM 647 C CA . LYS A 1 88 ? -12.999 -9.315 12.190 1.00 54.38 88 LYS A CA 1
ATOM 648 C C . LYS A 1 88 ? -12.355 -10.186 13.271 1.00 54.38 88 LYS A C 1
ATOM 650 O O . LYS A 1 88 ? -12.280 -11.408 13.116 1.00 54.38 88 LYS A O 1
ATOM 655 N N . ARG A 1 89 ? -11.868 -9.586 14.364 1.00 46.84 89 ARG A N 1
ATOM 656 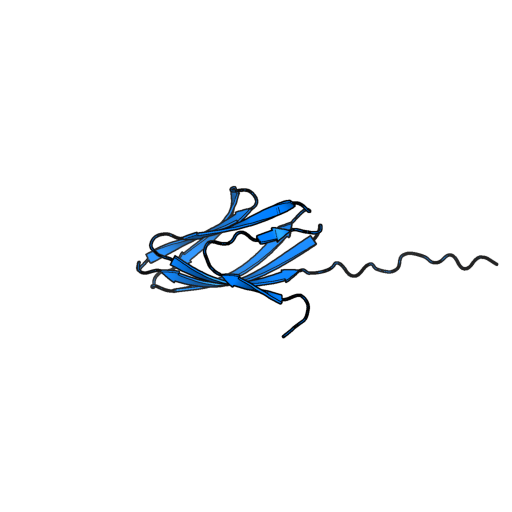C CA . ARG A 1 89 ? -11.579 -10.359 15.577 1.00 46.84 89 ARG A CA 1
ATOM 657 C C . ARG A 1 89 ? -12.899 -11.027 15.950 1.00 46.84 89 ARG A C 1
ATOM 659 O O . ARG A 1 89 ? -13.848 -10.338 16.316 1.00 46.84 89 ARG A O 1
ATOM 666 N N . ARG A 1 90 ? -12.985 -12.357 15.826 1.00 43.91 90 ARG A N 1
ATOM 667 C CA . ARG A 1 90 ? -14.070 -13.123 16.449 1.00 43.91 90 ARG A CA 1
ATOM 668 C C . ARG A 1 90 ? -14.106 -12.669 17.908 1.00 43.91 90 ARG A C 1
ATOM 670 O O . ARG A 1 90 ? -13.139 -12.897 18.633 1.00 43.91 90 ARG A O 1
ATOM 677 N N . ARG A 1 91 ? -15.183 -11.998 18.331 1.00 46.22 91 ARG A N 1
ATOM 678 C CA . ARG A 1 91 ? -15.487 -11.861 19.757 1.00 46.22 91 ARG A CA 1
ATOM 679 C C . ARG A 1 91 ? -15.536 -13.290 20.290 1.00 46.22 91 ARG A C 1
ATOM 681 O O . ARG A 1 91 ? -16.469 -14.024 19.980 1.00 46.22 91 ARG A O 1
ATOM 688 N N . LEU A 1 92 ? -14.525 -13.703 21.050 1.00 46.94 92 LEU A N 1
ATOM 689 C CA . LEU A 1 92 ? -14.726 -14.770 22.019 1.00 46.94 92 LEU A CA 1
ATOM 690 C C . LEU A 1 92 ? -15.856 -14.265 22.909 1.00 46.94 92 LEU A C 1
ATOM 692 O O . LEU A 1 92 ? -15.721 -13.202 23.520 1.00 46.94 92 LEU A O 1
ATOM 696 N N . ALA A 1 93 ? -16.987 -14.962 22.892 1.00 46.81 93 ALA A N 1
ATOM 697 C CA . ALA A 1 93 ? -18.093 -14.714 23.796 1.00 46.81 93 ALA A CA 1
ATOM 698 C C . ALA A 1 93 ? -17.567 -14.877 25.231 1.00 46.81 93 ALA A C 1
ATOM 700 O O . ALA A 1 93 ? -17.509 -15.977 25.772 1.00 46.81 93 ALA A O 1
ATOM 701 N N . ARG A 1 94 ? -17.080 -13.782 25.824 1.00 51.91 94 ARG A N 1
ATOM 702 C CA . ARG A 1 94 ? -16.725 -13.728 27.237 1.00 51.91 94 ARG A CA 1
ATOM 703 C C . ARG A 1 94 ? -18.027 -13.744 28.025 1.00 51.91 94 ARG A C 1
ATOM 705 O O . ARG A 1 94 ? -18.787 -12.789 27.954 1.00 51.91 94 ARG A O 1
ATOM 712 N N . GLY A 1 95 ? -18.219 -14.829 28.770 1.00 51.03 95 GLY A N 1
ATOM 713 C CA . GLY A 1 95 ? -18.969 -14.863 30.020 1.00 51.03 95 GLY A CA 1
ATOM 714 C C . GLY A 1 95 ? -20.449 -14.519 29.920 1.00 51.03 95 GLY A C 1
ATOM 715 O O . GLY A 1 95 ? -20.839 -13.384 30.164 1.00 51.03 95 GLY A O 1
ATOM 716 N N . MET A 1 96 ? -21.289 -15.532 29.713 1.00 50.53 96 MET A N 1
ATOM 717 C CA . MET A 1 96 ? -22.585 -15.522 30.388 1.00 50.53 96 MET A CA 1
ATOM 718 C C . MET A 1 96 ? -22.377 -16.094 31.795 1.00 50.53 96 MET A C 1
ATOM 720 O O . MET A 1 96 ? -22.022 -17.270 31.905 1.00 50.53 96 MET A O 1
ATOM 724 N N . PRO A 1 97 ? -22.580 -15.318 32.874 1.00 56.12 97 PRO A N 1
ATOM 725 C CA . PRO A 1 9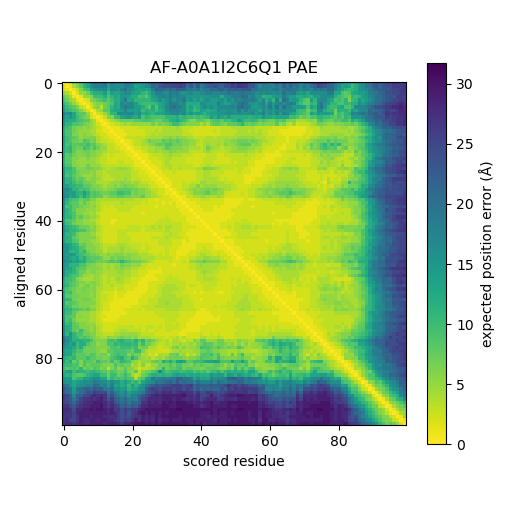7 ? -22.745 -15.912 34.186 1.00 56.12 97 PRO A CA 1
ATOM 726 C C . PRO A 1 97 ? -24.090 -16.642 34.179 1.00 56.12 97 PRO A C 1
ATOM 728 O O . PRO A 1 97 ? -25.143 -16.013 34.075 1.00 56.12 97 PRO A O 1
ATOM 731 N N . ARG A 1 98 ? -24.074 -17.973 34.282 1.00 56.88 98 ARG A N 1
ATOM 732 C CA . ARG A 1 98 ? -25.270 -18.693 34.721 1.00 56.88 98 ARG A CA 1
ATOM 733 C C . ARG A 1 98 ? -25.427 -18.398 36.208 1.00 56.88 98 ARG A C 1
ATOM 735 O O . ARG A 1 98 ? -24.703 -18.944 37.033 1.00 56.88 98 ARG A O 1
ATOM 742 N N . ARG A 1 99 ? -26.287 -17.427 36.517 1.00 60.88 99 ARG A N 1
ATOM 743 C CA . ARG A 1 99 ? -26.829 -17.235 37.860 1.00 60.88 99 ARG A CA 1
ATOM 744 C C . ARG A 1 99 ? -27.914 -18.285 38.103 1.00 60.88 99 ARG A C 1
ATOM 746 O O . ARG A 1 99 ? -28.774 -18.448 37.242 1.00 60.88 99 ARG A O 1
ATOM 753 N N . MET A 1 100 ? -27.851 -18.816 39.327 1.00 53.97 100 MET A N 1
ATOM 754 C CA . MET A 1 100 ? -28.764 -19.713 40.051 1.00 53.97 100 MET A CA 1
ATOM 755 C C . MET A 1 100 ? -28.738 -21.176 39.626 1.00 53.97 100 MET A C 1
ATOM 757 O O . MET A 1 100 ? -29.181 -21.497 38.505 1.00 53.97 100 MET A O 1
#

pLDDT: mean 78.92, std 16.62, range [37.78, 94.75]

Organism: NCBI:txid1045775

Foldseek 3Di:
DDPQKDKDKAPDKDFDQAWAKKKKWWKKFAPDAWKKKAKDKVNHGPDIDIHRGRMDIDIDMDTDHGGIIIHIDMPHPMMMIIIIGGDDPPPPPPDDPPDD

Nearest PDB structures (foldseek):
  1c28-assembly1_A  TM=7.798E-01  e=1.122E-03  Mus musculus
  2r32-assembly1_A  TM=7.172E-01  e=1.310E-03  unclassified
  2hev-assembly1_F  TM=7.600E-01  e=6.503E-03  Homo sapiens
  4ca9-assembly1_A  TM=5.028E-01  e=1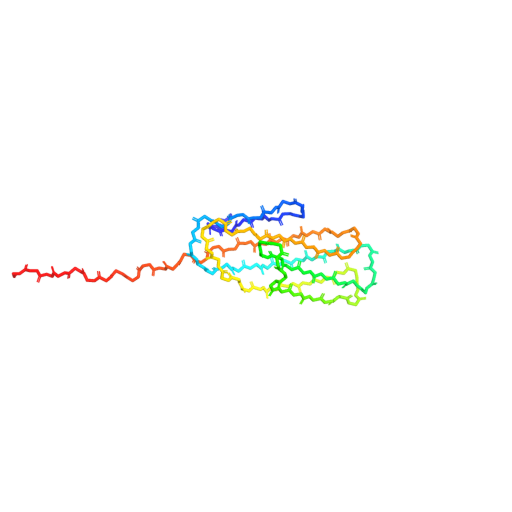.828E-02  Drosophila melanogaster
  3vhr-assembly1_A-2  TM=3.896E-01  e=1.522E-01  Staphylococcus aureus subsp. aureus Mu50

Solvent-accessible surface area (backbone atoms only — not comparable to full-atom values): 5770 Å² total; per-residue (Å²): 134,66,89,61,57,44,82,44,53,61,92,61,68,47,69,32,84,52,71,42,43,33,40,42,36,37,42,41,38,29,81,37,67,57,32,47,37,37,37,24,47,74,86,41,79,78,46,72,53,73,24,79,45,40,51,44,76,53,76,47,77,46,79,42,44,58,71,39,35,39,38,77,50,52,48,65,72,50,50,40,48,32,39,42,32,67,47,75,76,76,75,72,85,76,74,82,79,85,76,132

Mean predicted aligned error: 9.52 Å

Secondary structure (DSSP, 8-state):
--TTEEEEETTPPEE--SSEEEEEEEEEE-SSSSEEEEEEETTEEEEEEEESSSEEEEEEEEEE-TT-EEEEEESSS-EEEEEEEEE-------------

Radius of gyration: 17.08 Å; Cα contacts (8 Å, |Δi|>4): 224; chains: 1; bounding box: 42×29×57 Å

Sequence (100 aa):
MLPDVMAWESGVPWTAEAYGSIKVAGNVHSDLTGFAYSILKNGATVWSGTAAGTQASYLVHIDVLPGDIVSFTAQGNAAWSSLIKNRKRRRLARGMPRRM